Protein AF-A0A7Z1KKH3-F1 (afdb_monomer_lite)

Foldseek 3Di:
DVVLLVVLVVVVVVVCVVCVVVVPDCDLVNLLVVLVVLLVVLVVLVVCQQPPAQDPVSDGDCVSVVVSVNSNSNSCNSVVVSVVVD

pLDDT: mean 72.14, std 9.75, range [45.47, 86.31]

Structure (mmCIF, N/CA/C/O backbone):
data_AF-A0A7Z1KKH3-F1
#
_entry.id   AF-A0A7Z1KKH3-F1
#
loop_
_atom_site.group_PDB
_atom_site.id
_atom_site.type_symbol
_atom_site.label_atom_id
_atom_site.label_alt_id
_atom_site.label_comp_id
_atom_site.label_asym_id
_atom_site.label_entity_id
_atom_site.label_seq_id
_atom_site.pdbx_PDB_ins_code
_atom_site.Cartn_x
_atom_site.Cartn_y
_atom_site.Cartn_z
_atom_site.occupancy
_atom_site.B_iso_or_equiv
_atom_site.auth_seq_id
_atom_site.auth_comp_id
_atom_site.auth_asym_id
_atom_site.auth_atom_id
_atom_site.pdbx_PDB_model_num
ATOM 1 N N . ASN A 1 1 ? -7.098 1.816 -9.859 1.00 59.34 1 ASN A N 1
ATOM 2 C CA . ASN A 1 1 ? -6.889 0.563 -10.626 1.00 59.34 1 ASN A CA 1
ATOM 3 C C . ASN A 1 1 ? -7.938 -0.469 -10.177 1.00 59.34 1 ASN A C 1
ATOM 5 O O . ASN A 1 1 ? -7.752 -1.081 -9.131 1.00 59.34 1 ASN A O 1
ATOM 9 N N . PRO A 1 2 ? -9.095 -0.600 -10.861 1.00 66.56 2 PRO A N 1
ATOM 10 C CA . PRO A 1 2 ? -10.299 -1.220 -10.282 1.00 66.56 2 PRO A CA 1
ATOM 11 C C . PRO A 1 2 ? -10.152 -2.719 -9.988 1.00 66.56 2 PRO A C 1
ATOM 13 O O . PRO A 1 2 ? -10.694 -3.195 -8.995 1.00 66.56 2 PRO A O 1
ATOM 16 N N . PHE A 1 3 ? -9.362 -3.447 -10.783 1.00 79.00 3 PHE A N 1
ATOM 17 C CA . PHE A 1 3 ? -9.100 -4.871 -10.559 1.00 79.00 3 PHE A CA 1
ATOM 18 C C . PHE A 1 3 ? -8.458 -5.133 -9.188 1.00 79.00 3 PHE A C 1
ATOM 20 O O . PHE A 1 3 ? -8.937 -5.957 -8.412 1.00 79.00 3 PHE A O 1
ATOM 27 N N . TRP A 1 4 ? -7.414 -4.371 -8.852 1.00 69.94 4 TRP A N 1
ATOM 28 C CA . TRP A 1 4 ? -6.702 -4.529 -7.586 1.00 69.94 4 TRP A CA 1
ATOM 29 C C . TRP A 1 4 ? -7.530 -4.090 -6.387 1.00 69.94 4 TRP A C 1
ATOM 31 O O . TRP A 1 4 ? -7.460 -4.737 -5.351 1.00 69.94 4 TRP A O 1
ATOM 41 N N . VAL A 1 5 ? -8.359 -3.055 -6.529 1.00 71.88 5 VAL A N 1
ATOM 42 C CA . VAL A 1 5 ? -9.262 -2.615 -5.456 1.00 71.88 5 VAL A CA 1
ATOM 43 C C . VAL A 1 5 ? -10.298 -3.698 -5.137 1.00 71.88 5 VAL A C 1
ATOM 45 O O . VAL A 1 5 ? -10.506 -4.011 -3.965 1.00 71.88 5 VAL A O 1
ATOM 48 N N . VAL A 1 6 ? -10.895 -4.327 -6.156 1.00 74.19 6 VAL A N 1
ATOM 49 C CA . VAL A 1 6 ? -11.894 -5.399 -5.976 1.00 74.19 6 VAL A CA 1
ATOM 50 C C . VAL A 1 6 ? -11.283 -6.629 -5.298 1.00 74.19 6 VAL A C 1
ATOM 52 O O . VAL A 1 6 ? -11.914 -7.213 -4.422 1.00 74.19 6 VAL A O 1
ATOM 55 N N . VAL A 1 7 ? -10.041 -6.992 -5.641 1.00 76.81 7 VAL A N 1
ATOM 56 C CA . VAL A 1 7 ? -9.335 -8.136 -5.033 1.00 76.81 7 VAL A CA 1
ATOM 57 C C . VAL A 1 7 ? -8.788 -7.807 -3.638 1.00 76.81 7 VAL A C 1
ATOM 59 O O . VAL A 1 7 ? -8.836 -8.645 -2.740 1.00 76.81 7 VAL A O 1
ATOM 62 N N . ALA A 1 8 ? -8.292 -6.588 -3.422 1.00 73.12 8 ALA A N 1
ATOM 63 C CA . ALA A 1 8 ? -7.733 -6.154 -2.143 1.00 73.12 8 ALA A CA 1
ATOM 64 C C . ALA A 1 8 ? -8.809 -5.905 -1.076 1.00 73.12 8 ALA A C 1
ATOM 66 O O . ALA A 1 8 ? -8.548 -6.104 0.110 1.00 73.12 8 ALA A O 1
ATOM 67 N N . SER A 1 9 ? -10.024 -5.523 -1.480 1.00 71.25 9 SER A N 1
ATOM 68 C CA . SER A 1 9 ? -11.156 -5.270 -0.577 1.00 71.25 9 SER A CA 1
ATOM 69 C C . SER A 1 9 ? -11.473 -6.422 0.386 1.00 71.25 9 SER A C 1
ATOM 71 O O . SER A 1 9 ? -11.478 -6.185 1.598 1.00 71.25 9 SER A O 1
ATOM 73 N N . PRO A 1 10 ? -11.678 -7.674 -0.070 1.00 69.50 10 PRO A N 1
ATOM 74 C CA . PRO A 1 10 ? -11.935 -8.797 0.831 1.00 69.50 10 PRO A CA 1
ATOM 75 C C . PRO A 1 10 ? -10.730 -9.138 1.716 1.00 69.50 10 PRO A C 1
ATOM 77 O O . PRO A 1 10 ? -10.914 -9.523 2.870 1.00 69.50 10 PRO A O 1
ATOM 80 N N . VAL A 1 11 ? -9.499 -8.954 1.224 1.00 73.06 11 VAL A N 1
ATOM 81 C CA . VAL A 1 11 ? -8.274 -9.182 2.013 1.00 73.06 11 VAL A CA 1
ATOM 82 C C . VAL A 1 11 ? -8.206 -8.202 3.180 1.00 73.06 11 VAL A C 1
ATOM 84 O O . VAL A 1 11 ? -7.957 -8.595 4.321 1.00 73.06 11 VAL A O 1
ATOM 87 N N . LEU A 1 12 ? -8.489 -6.931 2.911 1.00 68.06 12 LEU A N 1
ATOM 88 C CA . LEU A 1 12 ? -8.502 -5.888 3.924 1.00 68.06 12 LEU A CA 1
ATOM 89 C C . LEU A 1 12 ? -9.624 -6.121 4.947 1.00 68.06 12 LEU A C 1
ATOM 91 O O . LEU A 1 12 ? -9.385 -6.054 6.152 1.00 68.06 12 LEU A O 1
ATOM 95 N N . ALA A 1 13 ? -10.822 -6.489 4.483 1.00 68.25 13 ALA A N 1
ATOM 96 C CA . ALA A 1 13 ? -11.950 -6.846 5.344 1.00 68.25 13 ALA A CA 1
ATOM 97 C C . ALA A 1 13 ? -11.643 -8.059 6.246 1.00 68.25 13 ALA A C 1
ATOM 99 O O . ALA A 1 13 ? -12.006 -8.062 7.425 1.00 68.25 13 ALA A O 1
ATOM 100 N N . ALA A 1 14 ? -10.923 -9.064 5.736 1.00 67.69 14 ALA A N 1
ATOM 101 C CA . ALA A 1 14 ? -10.476 -10.225 6.509 1.00 67.69 14 ALA A CA 1
ATOM 102 C C . ALA A 1 14 ? -9.449 -9.849 7.595 1.00 67.69 14 ALA A C 1
ATOM 104 O O . ALA A 1 14 ? -9.485 -10.377 8.709 1.00 67.69 14 ALA A O 1
ATOM 105 N N . ILE A 1 15 ? -8.539 -8.915 7.299 1.00 68.62 15 ILE A N 1
ATOM 106 C CA . ILE A 1 15 ? -7.580 -8.394 8.284 1.00 68.62 15 ILE A CA 1
ATOM 107 C C . ILE A 1 15 ? -8.321 -7.623 9.382 1.00 68.62 15 ILE A C 1
ATOM 109 O O . ILE A 1 15 ? -8.065 -7.856 10.564 1.00 68.62 15 ILE A O 1
ATOM 113 N N . TYR A 1 16 ? -9.277 -6.767 9.012 1.00 65.62 16 TYR A N 1
ATOM 114 C CA . TYR A 1 16 ? -10.080 -6.007 9.971 1.00 65.62 16 TYR A CA 1
ATOM 115 C C . TYR A 1 16 ? -10.947 -6.896 10.864 1.00 65.62 16 TYR A C 1
ATOM 117 O O . TYR A 1 16 ? -10.957 -6.700 12.076 1.00 65.62 16 TYR A O 1
ATOM 125 N N . THR A 1 17 ? -11.625 -7.898 10.303 1.00 64.62 17 THR A N 1
ATOM 126 C CA . THR A 1 17 ? -12.441 -8.852 11.080 1.00 64.62 17 THR A CA 1
ATOM 127 C C . THR A 1 17 ? -11.589 -9.685 12.036 1.00 64.62 17 THR A C 1
ATOM 129 O O . THR A 1 17 ? -11.969 -9.866 13.193 1.00 64.62 17 THR A O 1
ATOM 132 N N . ARG A 1 18 ? -10.389 -10.115 11.619 1.00 63.75 18 ARG A N 1
ATOM 133 C CA . ARG A 1 18 ? -9.436 -10.790 12.519 1.00 63.75 18 ARG A CA 1
ATOM 134 C C . ARG A 1 18 ? -8.903 -9.881 13.625 1.00 63.75 18 ARG A C 1
ATOM 136 O O . ARG A 1 18 ? -8.682 -10.364 14.735 1.00 63.75 18 ARG A O 1
ATOM 143 N N . LEU A 1 19 ? -8.679 -8.594 13.352 1.00 60.88 19 LEU A N 1
ATOM 144 C CA . LEU A 1 19 ? -8.212 -7.653 14.374 1.00 60.88 19 LEU A CA 1
ATOM 145 C C . LEU A 1 19 ? -9.322 -7.234 15.346 1.00 60.88 19 LEU A C 1
ATOM 147 O O . LEU A 1 19 ? -9.068 -7.171 16.548 1.00 60.88 19 LEU A O 1
ATOM 151 N N . GLY A 1 20 ? -10.549 -7.056 14.851 1.00 58.56 20 GLY A N 1
ATOM 152 C CA . GLY A 1 20 ? -11.738 -6.833 15.678 1.00 58.56 20 GLY A CA 1
ATOM 153 C C . GLY A 1 20 ? -12.038 -8.026 16.588 1.00 58.56 20 GLY A C 1
ATOM 154 O O . GLY A 1 20 ? -12.282 -7.850 17.777 1.00 58.56 20 GLY A O 1
ATOM 155 N N . SER A 1 21 ? -11.875 -9.257 16.088 1.00 59.44 21 SER A N 1
ATOM 156 C CA . SER A 1 21 ? -11.993 -10.474 16.907 1.00 59.44 21 SER A CA 1
ATOM 157 C C . SER A 1 21 ? -10.941 -10.573 18.023 1.00 59.44 21 SER A C 1
ATOM 159 O O . SER A 1 21 ? -11.129 -11.352 18.955 1.00 59.44 21 SER A O 1
ATOM 161 N N . LYS A 1 22 ? -9.838 -9.814 17.945 1.00 58.25 22 LYS A N 1
ATOM 162 C CA . LYS A 1 22 ? -8.802 -9.737 18.990 1.00 58.25 22 LYS A CA 1
ATOM 163 C C . LYS A 1 22 ? -9.025 -8.601 19.998 1.00 58.25 22 LYS A C 1
ATOM 165 O O . LYS A 1 22 ? -8.156 -8.394 20.841 1.00 58.25 22 LYS A O 1
ATOM 170 N N . GLY A 1 23 ? -10.132 -7.856 19.915 1.00 55.12 23 GLY A N 1
ATOM 171 C CA . GLY A 1 23 ? -10.426 -6.744 20.831 1.00 55.12 23 GLY A CA 1
ATOM 172 C C . GLY A 1 23 ? -9.439 -5.574 20.732 1.00 55.12 23 GLY A C 1
ATOM 173 O O . GLY A 1 23 ? -9.350 -4.759 21.643 1.00 55.12 23 GLY A O 1
ATOM 174 N N . LYS A 1 24 ? -8.659 -5.503 19.643 1.00 56.56 24 LYS A N 1
ATOM 175 C CA . LYS A 1 24 ? -7.839 -4.339 19.296 1.00 56.56 24 LYS A CA 1
ATOM 176 C C . LYS A 1 24 ? -8.586 -3.551 18.237 1.00 56.56 24 LYS A C 1
ATOM 178 O O . LYS A 1 24 ? -8.340 -3.724 17.042 1.00 56.56 24 LYS A O 1
ATOM 183 N N . ASP A 1 25 ? -9.489 -2.689 18.684 1.00 58.28 25 ASP A N 1
ATOM 184 C CA . ASP A 1 25 ? -10.067 -1.671 17.822 1.00 58.28 25 ASP A CA 1
ATOM 185 C C . ASP A 1 25 ? -8.926 -0.831 17.239 1.00 58.28 25 ASP A C 1
ATOM 187 O O . ASP A 1 25 ? -8.210 -0.116 17.943 1.00 58.28 25 ASP A O 1
ATOM 191 N N . LEU A 1 26 ? -8.695 -0.979 15.934 1.00 59.97 26 LEU A N 1
ATOM 192 C CA . LEU A 1 26 ? -7.757 -0.138 15.202 1.00 59.97 26 LEU A CA 1
ATOM 193 C C . LEU A 1 26 ? -8.281 1.293 15.265 1.00 59.97 26 LEU A C 1
ATOM 195 O O . LEU A 1 26 ? -9.221 1.644 14.548 1.00 59.97 26 LEU A O 1
ATOM 199 N N . THR A 1 27 ? -7.663 2.108 16.115 1.00 66.31 27 THR A N 1
ATOM 200 C CA . THR A 1 27 ? -7.933 3.542 16.195 1.00 66.31 27 THR A CA 1
ATOM 201 C C . THR A 1 27 ? -7.766 4.167 14.805 1.00 66.31 27 THR A C 1
ATOM 203 O O . THR A 1 27 ? -6.917 3.734 14.018 1.00 66.31 27 THR A O 1
ATOM 206 N N . MET A 1 28 ? -8.580 5.176 14.468 1.00 66.19 28 MET A N 1
ATOM 207 C CA . MET A 1 28 ? -8.505 5.846 13.157 1.00 66.19 28 MET A CA 1
ATOM 208 C C . MET A 1 28 ? -7.070 6.229 12.726 1.00 66.19 28 MET A C 1
ATOM 210 O O . MET A 1 28 ? -6.724 5.961 11.573 1.00 66.19 28 MET A O 1
ATOM 214 N N . PRO A 1 29 ? -6.192 6.741 13.619 1.00 70.31 29 PRO A N 1
ATOM 215 C CA . PRO A 1 29 ? -4.808 7.062 13.266 1.00 70.31 29 PRO A CA 1
ATOM 216 C C . PRO A 1 29 ? -4.001 5.842 12.814 1.00 70.31 29 PRO A C 1
ATOM 218 O O . PRO A 1 29 ? -3.219 5.935 11.875 1.00 70.31 29 PRO A O 1
ATOM 221 N N . MET A 1 30 ? -4.212 4.673 13.427 1.00 71.62 30 MET A N 1
ATOM 222 C CA . MET A 1 30 ? -3.499 3.451 13.044 1.00 71.62 30 MET A CA 1
ATOM 223 C C . MET A 1 30 ? -3.884 2.968 11.645 1.00 71.62 30 MET A C 1
ATOM 225 O O . MET A 1 30 ? -3.020 2.510 10.900 1.00 71.62 30 MET A O 1
ATOM 229 N N . LYS A 1 31 ? -5.163 3.088 11.265 1.00 71.50 31 LYS A N 1
ATOM 230 C CA . LYS A 1 31 ? -5.624 2.750 9.907 1.00 71.50 31 LYS A CA 1
ATOM 231 C C . LYS A 1 31 ? -4.978 3.668 8.865 1.00 71.50 31 LYS A C 1
ATOM 233 O O . LYS A 1 31 ? -4.528 3.188 7.828 1.00 71.50 31 LYS A O 1
ATOM 238 N N . PHE A 1 32 ? -4.875 4.959 9.182 1.00 74.00 32 PHE A N 1
ATOM 239 C CA . PHE A 1 32 ? -4.239 5.953 8.321 1.00 74.00 32 PHE A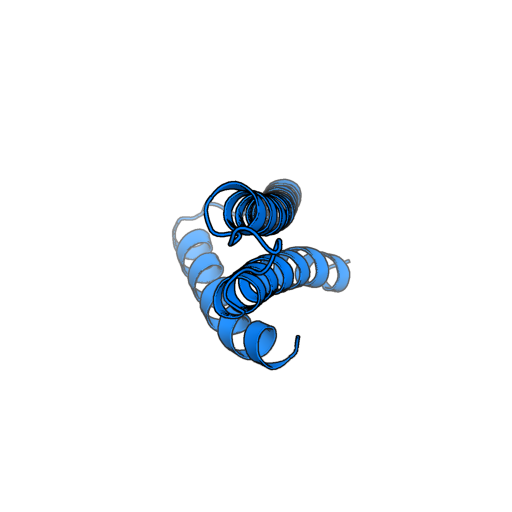 CA 1
ATOM 240 C C . PHE A 1 32 ? -2.736 5.699 8.155 1.00 74.00 32 PHE A C 1
ATOM 242 O O . PHE A 1 32 ? -2.242 5.637 7.031 1.00 74.00 32 PHE A O 1
ATOM 249 N N . THR A 1 33 ? -2.015 5.463 9.255 1.00 79.12 33 THR A N 1
ATOM 250 C CA . THR A 1 33 ? -0.582 5.136 9.214 1.00 79.12 33 THR A CA 1
ATOM 251 C C . THR A 1 33 ? -0.320 3.866 8.407 1.00 79.12 33 THR A C 1
ATOM 253 O O . THR A 1 33 ? 0.634 3.828 7.636 1.00 79.12 33 THR A O 1
ATOM 256 N N . LEU A 1 34 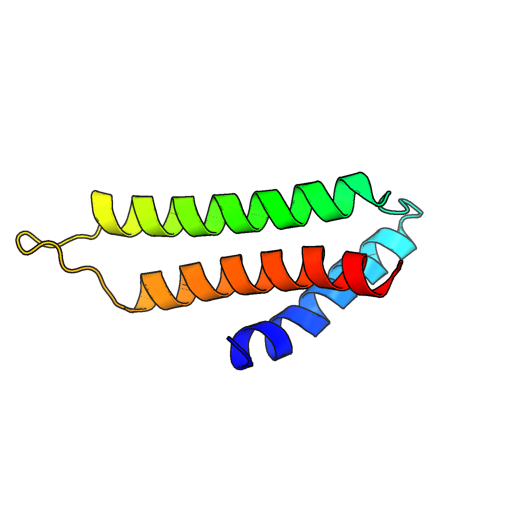? -1.182 2.847 8.520 1.00 77.69 34 LEU A N 1
ATOM 257 C CA . LEU A 1 34 ? -1.064 1.622 7.727 1.00 77.69 34 LEU A CA 1
ATOM 258 C C . LEU A 1 34 ? -1.232 1.898 6.223 1.00 77.69 34 LEU A C 1
ATOM 260 O O . LEU A 1 34 ? -0.440 1.407 5.421 1.00 77.69 34 LEU A O 1
ATOM 264 N N . GLY A 1 35 ? -2.227 2.709 5.844 1.00 78.75 35 GLY A N 1
ATOM 265 C CA . GLY A 1 35 ? -2.449 3.115 4.452 1.00 78.75 35 GLY A CA 1
ATOM 266 C C . GLY A 1 35 ? -1.273 3.905 3.878 1.00 78.75 35 GLY A C 1
ATOM 267 O O . GLY A 1 35 ? -0.769 3.576 2.806 1.00 78.75 35 GLY A O 1
ATOM 268 N N . MET A 1 36 ? -0.766 4.881 4.635 1.00 81.69 36 MET A N 1
ATOM 269 C CA . MET A 1 36 ? 0.412 5.667 4.251 1.00 81.69 36 MET A CA 1
ATOM 270 C C . MET A 1 36 ? 1.681 4.808 4.161 1.00 81.69 36 MET A C 1
ATOM 272 O O . MET A 1 36 ? 2.494 5.005 3.260 1.00 81.69 36 MET A O 1
ATOM 276 N N . PHE A 1 37 ? 1.837 3.817 5.040 1.00 83.12 37 PHE A N 1
ATOM 277 C CA . PHE A 1 37 ? 2.955 2.875 4.995 1.00 83.12 37 PHE A CA 1
ATOM 278 C C . PHE A 1 37 ? 2.915 1.982 3.746 1.00 83.12 37 PHE A C 1
ATOM 280 O O . PHE A 1 37 ? 3.948 1.755 3.119 1.00 83.12 37 PHE A O 1
ATOM 287 N N . LEU A 1 38 ? 1.729 1.523 3.337 1.00 81.31 38 LEU A N 1
ATOM 288 C CA . LEU A 1 38 ? 1.539 0.770 2.091 1.00 81.31 38 LEU A CA 1
ATOM 289 C C . LEU A 1 38 ? 1.852 1.618 0.851 1.00 81.31 38 LEU A C 1
ATOM 291 O O . LEU A 1 38 ? 2.536 1.134 -0.050 1.00 81.31 38 LEU A O 1
ATOM 295 N N . CYS A 1 39 ? 1.446 2.891 0.833 1.00 83.50 39 CYS A N 1
ATOM 296 C CA . CYS A 1 39 ? 1.851 3.832 -0.218 1.00 83.50 39 CYS A CA 1
ATOM 297 C C . CYS A 1 39 ? 3.378 4.022 -0.257 1.00 83.50 39 CYS A C 1
ATOM 299 O O . CYS A 1 39 ? 3.978 3.985 -1.331 1.00 83.50 39 CYS A O 1
ATOM 301 N N . ALA A 1 40 ? 4.025 4.177 0.904 1.00 85.25 40 ALA A N 1
ATOM 302 C CA . ALA A 1 40 ? 5.481 4.288 0.987 1.00 85.25 40 ALA A CA 1
ATOM 303 C C . ALA A 1 40 ? 6.182 3.023 0.460 1.00 85.25 40 ALA A C 1
ATOM 305 O O . ALA A 1 40 ? 7.151 3.124 -0.291 1.00 85.25 40 ALA A O 1
ATOM 306 N N . LEU A 1 41 ? 5.661 1.835 0.784 1.00 85.00 41 LEU A N 1
ATOM 307 C CA . LEU A 1 41 ? 6.146 0.562 0.243 1.00 85.00 41 LEU A CA 1
ATOM 308 C C . LEU A 1 41 ? 5.981 0.460 -1.277 1.00 85.00 41 LEU A C 1
ATOM 310 O O . LEU A 1 41 ? 6.879 -0.067 -1.934 1.00 85.00 41 LEU A O 1
ATOM 314 N N . GLY A 1 42 ? 4.888 0.980 -1.841 1.00 85.00 42 GLY A N 1
ATOM 315 C CA . GLY A 1 42 ? 4.680 1.061 -3.291 1.00 85.00 42 GLY A CA 1
ATOM 316 C C . GLY A 1 42 ? 5.759 1.894 -3.986 1.00 85.00 42 GLY A C 1
ATOM 317 O O . GLY A 1 42 ? 6.386 1.442 -4.944 1.00 85.00 42 GLY A O 1
ATOM 318 N N . PHE A 1 43 ? 6.068 3.076 -3.452 1.00 84.25 43 PHE A N 1
ATOM 319 C CA . PHE A 1 43 ? 7.175 3.889 -3.966 1.00 84.25 43 PHE A CA 1
ATOM 320 C C . PHE A 1 43 ? 8.540 3.224 -3.775 1.00 84.25 43 PHE A C 1
ATOM 322 O O . PHE A 1 43 ? 9.391 3.303 -4.659 1.00 84.25 43 PHE A O 1
ATOM 329 N N . LEU A 1 44 ? 8.750 2.533 -2.655 1.00 86.31 44 LEU A N 1
ATOM 330 C CA . LEU A 1 44 ? 10.003 1.831 -2.386 1.00 86.31 44 LEU A CA 1
ATOM 331 C C . LEU A 1 44 ? 10.203 0.653 -3.348 1.00 86.31 44 LEU A C 1
ATOM 333 O O . LEU A 1 44 ? 11.310 0.450 -3.840 1.00 86.31 44 LEU A O 1
ATOM 337 N N . THR A 1 45 ? 9.134 -0.073 -3.690 1.00 83.56 45 THR A N 1
ATOM 338 C CA . THR A 1 45 ? 9.184 -1.114 -4.730 1.00 83.56 45 THR A CA 1
ATOM 339 C C . THR A 1 45 ? 9.439 -0.527 -6.114 1.00 83.56 45 THR A C 1
ATOM 341 O O . THR A 1 45 ? 10.221 -1.108 -6.862 1.00 83.56 45 THR A O 1
ATOM 344 N N . ALA A 1 46 ? 8.866 0.635 -6.442 1.00 82.50 46 ALA A N 1
ATOM 345 C CA . ALA A 1 46 ? 9.170 1.338 -7.690 1.00 82.50 46 ALA A CA 1
ATOM 346 C C . ALA A 1 46 ? 10.650 1.761 -7.765 1.00 82.50 46 ALA A C 1
ATOM 348 O O . ALA A 1 46 ? 11.309 1.545 -8.781 1.00 82.50 46 ALA A O 1
ATOM 349 N N . ALA A 1 47 ? 11.193 2.309 -6.673 1.00 81.81 47 ALA A N 1
ATOM 350 C CA . ALA A 1 47 ? 12.594 2.715 -6.587 1.00 81.81 47 ALA A CA 1
ATOM 351 C C . ALA A 1 47 ? 13.549 1.514 -6.672 1.00 81.81 47 ALA A C 1
ATOM 353 O O . ALA A 1 47 ? 14.528 1.553 -7.415 1.00 81.81 47 ALA A O 1
ATOM 354 N N . ALA A 1 48 ? 13.246 0.420 -5.965 1.00 80.81 48 ALA A N 1
ATOM 355 C CA . ALA A 1 48 ? 14.028 -0.812 -6.027 1.00 80.81 48 ALA A CA 1
ATOM 356 C C . ALA A 1 48 ? 14.010 -1.428 -7.435 1.00 80.81 48 ALA A C 1
ATOM 358 O O . ALA A 1 48 ? 15.051 -1.852 -7.934 1.00 80.81 48 ALA A O 1
ATOM 359 N N . ALA A 1 49 ? 12.855 -1.416 -8.105 1.00 79.75 49 ALA A N 1
ATOM 360 C CA . ALA A 1 49 ? 12.718 -1.875 -9.483 1.00 79.75 49 ALA A CA 1
ATOM 361 C C . ALA A 1 49 ? 13.596 -1.059 -10.451 1.00 79.75 49 ALA A C 1
ATOM 363 O O . ALA A 1 49 ? 14.287 -1.637 -11.290 1.00 79.75 49 ALA A O 1
ATOM 364 N N . GLY A 1 50 ? 13.620 0.268 -10.293 1.00 74.50 50 GLY A N 1
ATOM 365 C CA . GLY A 1 50 ? 14.433 1.161 -11.120 1.00 74.50 50 GLY A CA 1
ATOM 366 C C . GLY A 1 50 ? 15.937 1.111 -10.825 1.00 74.50 50 GLY A C 1
ATOM 367 O O . GLY A 1 50 ? 16.732 1.302 -11.735 1.00 74.50 50 GLY A O 1
ATOM 368 N N . MET A 1 51 ? 16.355 0.845 -9.583 1.00 72.69 51 MET A N 1
ATOM 369 C CA . MET A 1 51 ? 17.784 0.779 -9.231 1.00 72.69 51 MET A CA 1
ATOM 370 C C . MET A 1 51 ? 18.412 -0.601 -9.453 1.00 72.69 51 MET A C 1
ATOM 372 O O . MET A 1 51 ? 19.585 -0.674 -9.801 1.00 72.69 51 MET A O 1
ATOM 376 N N . TRP A 1 52 ? 17.671 -1.687 -9.208 1.00 67.94 52 TRP A N 1
ATOM 377 C CA . TRP A 1 52 ? 18.236 -3.046 -9.167 1.00 67.94 52 TRP A CA 1
ATOM 378 C C . TRP A 1 52 ? 17.864 -3.893 -10.386 1.00 67.94 52 TRP A C 1
ATOM 380 O O . TRP A 1 52 ? 18.576 -4.840 -10.702 1.00 67.94 52 TRP A O 1
ATOM 390 N N . PHE A 1 53 ? 16.757 -3.571 -11.060 1.00 67.25 53 PHE A N 1
ATOM 391 C CA . PHE A 1 53 ? 16.216 -4.355 -12.177 1.00 67.25 53 PHE A CA 1
ATOM 392 C C . PHE A 1 53 ? 16.089 -3.552 -13.478 1.00 67.25 53 PHE A C 1
ATOM 394 O O . PHE A 1 53 ? 15.464 -4.029 -14.426 1.00 67.25 53 PHE A O 1
ATOM 401 N N . ALA A 1 54 ? 16.634 -2.335 -13.527 1.00 66.38 54 ALA A N 1
ATOM 402 C CA . ALA A 1 54 ? 16.737 -1.584 -14.769 1.00 66.38 54 ALA A CA 1
ATOM 403 C C . ALA A 1 54 ? 17.897 -2.120 -15.613 1.00 66.38 54 ALA A C 1
ATOM 405 O O . ALA A 1 54 ? 19.025 -2.246 -15.136 1.00 66.38 54 ALA A O 1
ATOM 406 N N . ASP A 1 55 ? 17.605 -2.433 -16.872 1.00 64.69 55 ASP A N 1
ATOM 407 C CA . ASP A 1 55 ? 18.610 -2.785 -17.873 1.00 64.69 55 ASP A CA 1
ATOM 408 C C . ASP A 1 55 ? 19.465 -1.552 -18.241 1.00 64.69 55 ASP A C 1
ATOM 410 O O . ASP A 1 55 ? 19.115 -0.422 -17.900 1.00 64.69 55 ASP A O 1
ATOM 414 N N . ALA A 1 56 ? 20.556 -1.722 -18.993 1.00 62.50 56 ALA A N 1
ATOM 415 C CA . ALA A 1 56 ? 21.452 -0.633 -19.417 1.00 62.50 56 ALA A CA 1
ATOM 416 C C . ALA A 1 56 ? 20.751 0.494 -20.220 1.00 62.50 56 ALA A C 1
ATOM 418 O O . ALA A 1 56 ? 21.315 1.568 -20.419 1.00 62.50 56 ALA A O 1
ATOM 419 N N . GLN A 1 57 ? 19.517 0.250 -20.673 1.00 66.00 57 GLN A N 1
ATOM 420 C CA . GLN A 1 57 ? 18.619 1.198 -21.347 1.00 66.00 57 GLN A CA 1
ATOM 421 C C . GLN A 1 57 ? 17.627 1.905 -20.390 1.00 66.00 57 GLN A C 1
ATOM 423 O O . GLN A 1 57 ? 16.813 2.704 -20.842 1.00 66.00 57 GLN A O 1
ATOM 428 N N . GLY A 1 58 ? 17.646 1.608 -19.085 1.00 64.62 58 GLY A N 1
ATOM 429 C CA . GLY A 1 58 ? 16.704 2.143 -18.092 1.00 64.62 58 GLY A CA 1
ATOM 430 C C . GLY A 1 58 ? 15.325 1.468 -18.087 1.00 64.62 58 GLY A C 1
ATOM 431 O O . GLY A 1 58 ? 14.383 1.999 -17.502 1.00 64.62 58 GLY A O 1
ATOM 432 N N . LEU A 1 59 ? 15.185 0.318 -18.753 1.00 67.88 59 LEU A N 1
ATOM 433 C CA . LEU A 1 59 ? 13.928 -0.424 -18.860 1.00 67.88 59 LEU A CA 1
ATOM 434 C C . LEU A 1 59 ? 13.859 -1.520 -17.793 1.00 67.88 59 LEU A C 1
ATOM 436 O O . LEU A 1 59 ? 14.786 -2.312 -17.647 1.00 67.88 59 LEU A O 1
ATOM 440 N N . THR A 1 60 ? 12.736 -1.586 -17.084 1.00 73.19 60 THR A N 1
ATOM 441 C CA . THR A 1 60 ? 12.455 -2.597 -16.057 1.00 73.19 60 THR A CA 1
ATOM 442 C C . THR A 1 60 ? 11.235 -3.426 -16.461 1.00 73.19 60 THR A C 1
ATOM 444 O O . THR A 1 60 ? 10.362 -2.956 -17.191 1.00 73.19 60 THR A O 1
ATOM 447 N N . SER A 1 61 ? 11.144 -4.667 -15.970 1.00 76.62 61 SER A N 1
ATOM 448 C CA . SER A 1 61 ? 9.994 -5.538 -16.235 1.00 76.62 61 SER A CA 1
ATOM 449 C C . SER A 1 61 ? 8.658 -4.883 -15.822 1.00 76.62 61 SER A C 1
ATOM 451 O O . SER A 1 61 ? 8.537 -4.395 -14.692 1.00 76.62 61 SER A O 1
ATOM 453 N N . PRO A 1 62 ? 7.614 -4.928 -16.675 1.00 76.75 62 PRO A N 1
ATOM 454 C CA . PRO A 1 62 ? 6.300 -4.351 -16.373 1.00 76.75 62 PRO A CA 1
ATOM 455 C C . PRO A 1 62 ? 5.618 -4.988 -15.153 1.00 76.75 62 PRO A C 1
ATOM 457 O O . PRO A 1 62 ? 4.727 -4.386 -14.556 1.00 76.75 62 PRO A O 1
ATOM 460 N N . TRP A 1 63 ? 6.067 -6.167 -14.716 1.00 78.31 63 TRP A N 1
ATOM 461 C CA . TRP A 1 63 ? 5.586 -6.800 -13.487 1.00 78.31 63 TRP A CA 1
ATOM 462 C C . TRP A 1 63 ? 5.846 -5.977 -12.220 1.00 78.31 63 TRP A C 1
ATOM 464 O O . TRP A 1 63 ? 5.049 -6.041 -11.285 1.00 78.31 63 TRP A O 1
ATOM 474 N N . PHE A 1 64 ? 6.900 -5.159 -12.187 1.00 80.00 64 PHE A N 1
ATOM 475 C CA . PHE A 1 64 ? 7.154 -4.279 -11.044 1.00 80.00 64 PHE A CA 1
ATOM 476 C C . PHE A 1 64 ? 6.103 -3.175 -10.939 1.00 80.00 64 PHE A C 1
ATOM 478 O O . PHE A 1 64 ? 5.598 -2.915 -9.852 1.00 80.00 64 PHE A O 1
ATOM 485 N N . ILE A 1 65 ? 5.700 -2.592 -12.072 1.00 80.50 65 ILE A N 1
ATOM 486 C CA . ILE A 1 65 ? 4.621 -1.596 -12.138 1.00 80.50 65 ILE A CA 1
ATOM 487 C C . ILE A 1 65 ? 3.304 -2.197 -11.627 1.00 80.50 65 ILE A C 1
ATOM 489 O O . ILE A 1 65 ? 2.580 -1.553 -10.871 1.00 80.50 65 ILE A O 1
ATOM 493 N N . VAL A 1 66 ? 3.008 -3.451 -11.986 1.00 82.56 66 VAL A N 1
ATO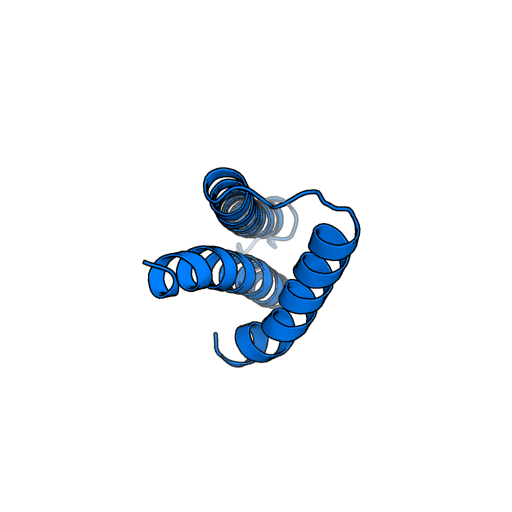M 494 C CA . VAL A 1 66 ? 1.822 -4.169 -11.487 1.00 82.56 66 VAL A CA 1
ATOM 495 C C . VAL A 1 66 ? 1.840 -4.275 -9.956 1.00 82.56 66 VAL A C 1
ATOM 497 O O . VAL A 1 66 ? 0.823 -4.027 -9.308 1.00 82.56 66 VAL A O 1
ATOM 500 N N . LEU A 1 67 ? 3.001 -4.584 -9.377 1.00 81.44 67 LEU A N 1
ATOM 501 C CA . LEU A 1 67 ? 3.211 -4.687 -7.931 1.00 81.44 67 LEU A CA 1
ATOM 502 C C . LEU A 1 67 ? 3.069 -3.331 -7.220 1.00 81.44 67 LEU A C 1
ATOM 504 O O . LEU A 1 67 ? 2.397 -3.236 -6.194 1.00 81.44 67 LEU A O 1
ATOM 508 N N . VAL A 1 68 ? 3.629 -2.269 -7.804 1.00 85.19 68 VAL A N 1
ATOM 509 C CA . VAL A 1 68 ? 3.483 -0.888 -7.314 1.00 85.19 68 VAL A CA 1
ATOM 510 C C . VAL A 1 68 ? 2.010 -0.483 -7.294 1.00 85.19 68 VAL A C 1
ATOM 512 O O . VAL A 1 68 ? 1.521 0.018 -6.283 1.00 85.19 68 VAL A O 1
ATOM 515 N N . TYR A 1 69 ? 1.264 -0.767 -8.367 1.00 83.88 69 TYR A N 1
ATOM 516 C CA . TYR A 1 69 ? -0.171 -0.483 -8.416 1.00 83.88 69 TYR A CA 1
ATOM 517 C C . TYR A 1 69 ? -0.985 -1.279 -7.395 1.00 83.88 69 TYR A C 1
ATOM 519 O O . TYR A 1 69 ? -1.984 -0.753 -6.898 1.00 83.88 69 TYR A O 1
ATOM 527 N N . LEU A 1 70 ? -0.584 -2.510 -7.065 1.00 83.69 70 LEU A N 1
ATOM 528 C CA . LEU A 1 70 ? -1.209 -3.287 -5.993 1.00 83.69 70 LEU A CA 1
ATOM 529 C C . LEU A 1 70 ? -1.019 -2.595 -4.635 1.00 83.69 70 LEU A C 1
ATOM 531 O O . LEU A 1 70 ? -2.006 -2.377 -3.931 1.00 83.69 70 LEU A O 1
ATOM 535 N N . PHE A 1 71 ? 0.206 -2.185 -4.293 1.00 83.06 71 PHE A N 1
ATOM 536 C CA . PHE A 1 71 ? 0.479 -1.489 -3.029 1.00 83.06 71 PHE A CA 1
ATOM 537 C C . PHE A 1 71 ? -0.219 -0.130 -2.949 1.00 83.06 71 PHE A C 1
ATOM 539 O O . PHE A 1 71 ? -0.820 0.192 -1.922 1.00 83.06 71 PHE A O 1
ATOM 546 N N . GLN A 1 72 ? -0.218 0.629 -4.047 1.00 83.00 72 GLN A N 1
ATOM 547 C CA . GLN A 1 72 ? -0.893 1.922 -4.119 1.00 83.00 72 GLN A CA 1
ATOM 548 C C . GLN A 1 72 ? -2.413 1.773 -3.955 1.00 83.00 72 GLN A C 1
ATOM 550 O O . GLN A 1 72 ? -3.016 2.499 -3.171 1.00 83.00 72 GLN A O 1
ATOM 555 N N . SER A 1 73 ? -3.025 0.785 -4.622 1.00 84.00 73 SER A N 1
ATOM 556 C CA . SER A 1 73 ? -4.474 0.536 -4.525 1.00 84.00 73 SER A CA 1
ATOM 557 C C . SER A 1 73 ? -4.890 0.087 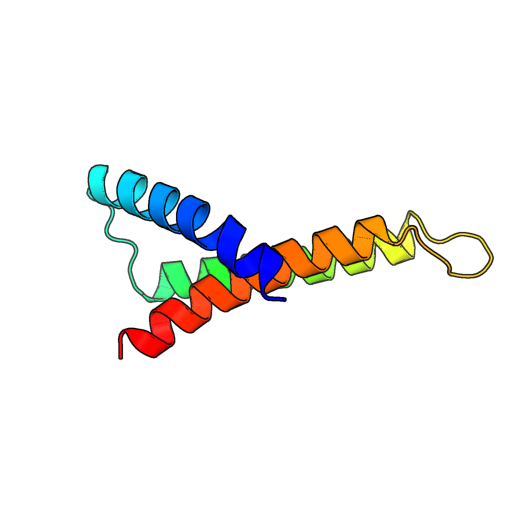-3.116 1.00 84.00 73 SER A C 1
ATOM 559 O O . SER A 1 73 ? -5.967 0.445 -2.646 1.00 84.00 73 SER A O 1
ATOM 561 N N . LEU A 1 74 ? -4.037 -0.678 -2.421 1.00 80.62 74 LEU A N 1
ATOM 562 C CA . LEU A 1 74 ? -4.233 -1.054 -1.014 1.00 80.62 74 LEU A CA 1
ATOM 563 C C . LEU A 1 74 ? -4.189 0.169 -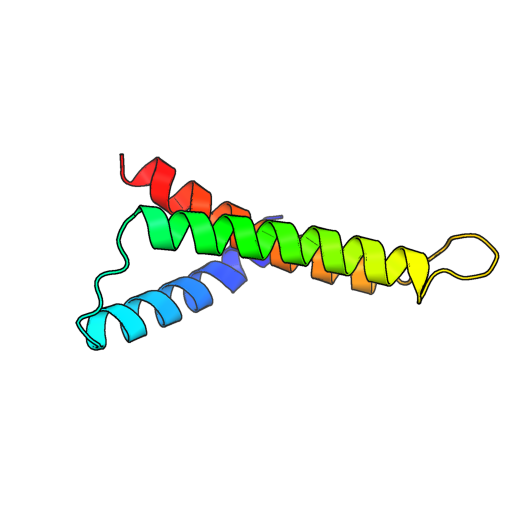0.086 1.00 80.62 74 LEU A C 1
ATOM 565 O O . LEU A 1 74 ? -5.034 0.295 0.802 1.00 80.62 74 LEU A O 1
ATOM 569 N N . GLY A 1 75 ? -3.225 1.069 -0.299 1.00 80.50 75 GLY A N 1
ATOM 570 C CA . GLY A 1 75 ? -3.113 2.322 0.449 1.00 80.50 75 GLY A CA 1
ATOM 571 C C . GLY A 1 75 ? -4.302 3.255 0.212 1.00 80.50 75 GLY A C 1
ATOM 572 O O . GLY A 1 75 ? -4.888 3.757 1.172 1.00 80.50 75 GLY A O 1
ATOM 573 N N . GLU A 1 76 ? -4.724 3.416 -1.046 1.00 81.12 76 GLU A N 1
ATOM 574 C CA . GLU A 1 76 ? -5.923 4.181 -1.414 1.00 81.12 76 GLU A CA 1
ATOM 575 C C . GLU A 1 76 ? -7.178 3.622 -0.747 1.00 81.12 76 GLU A C 1
ATOM 577 O O . GLU A 1 76 ? -7.958 4.390 -0.194 1.00 81.12 76 GLU A O 1
ATOM 582 N N . LEU A 1 77 ? -7.367 2.300 -0.740 1.00 78.75 77 LEU A N 1
ATOM 583 C CA . LEU A 1 77 ? -8.533 1.679 -0.115 1.00 78.75 77 LEU A CA 1
ATOM 584 C C . LEU A 1 77 ? -8.575 1.932 1.401 1.00 78.75 77 LEU A C 1
ATOM 586 O O . LEU A 1 77 ? -9.638 2.221 1.947 1.00 78.75 77 LEU A O 1
ATOM 590 N N . LEU A 1 78 ? -7.426 1.866 2.079 1.00 73.19 78 LEU A N 1
ATOM 591 C CA . LEU A 1 78 ? -7.311 2.135 3.516 1.00 73.19 78 LEU A CA 1
ATOM 592 C C . LEU A 1 78 ? -7.639 3.588 3.872 1.00 73.19 78 LEU A C 1
ATOM 594 O O . LEU A 1 78 ? -8.322 3.841 4.864 1.00 73.19 78 LEU A O 1
ATOM 598 N N . ILE A 1 79 ? -7.161 4.533 3.064 1.00 73.81 79 ILE A N 1
ATOM 599 C CA . ILE A 1 79 ? -7.385 5.968 3.271 1.00 73.81 79 ILE A CA 1
ATOM 600 C C . ILE A 1 79 ? -8.815 6.355 2.852 1.00 73.81 79 ILE A C 1
ATOM 602 O O . ILE A 1 79 ? -9.489 7.104 3.556 1.00 73.81 79 ILE A O 1
ATOM 606 N N . SER A 1 80 ? -9.323 5.795 1.752 1.00 70.62 80 SER A N 1
ATOM 607 C CA . SER A 1 80 ? -10.678 6.039 1.242 1.00 70.62 80 SER A CA 1
ATOM 608 C C . SER A 1 80 ? -11.761 5.472 2.166 1.00 70.62 80 SER A C 1
ATOM 610 O O . SER A 1 8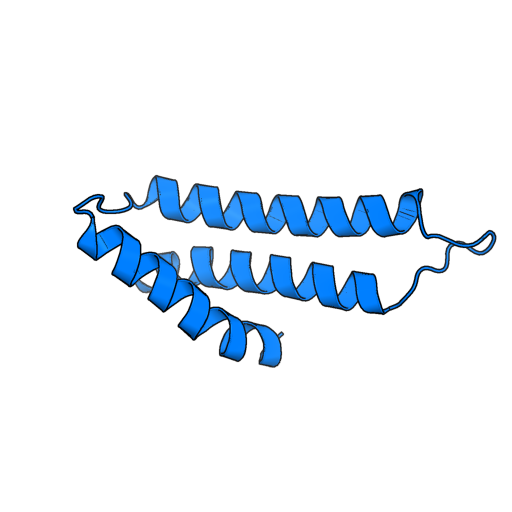0 ? -12.768 6.139 2.398 1.00 70.62 80 SER A O 1
ATOM 612 N N . ALA A 1 81 ? -11.536 4.301 2.774 1.00 62.19 81 ALA A N 1
ATOM 613 C CA . ALA A 1 81 ? -12.455 3.726 3.760 1.00 62.19 81 ALA A CA 1
ATOM 614 C C . ALA A 1 81 ? -12.603 4.591 5.028 1.00 62.19 81 ALA A C 1
ATOM 616 O O . ALA A 1 81 ? -13.638 4.529 5.686 1.00 62.19 81 ALA A O 1
ATOM 617 N N . LEU A 1 82 ? -11.595 5.403 5.372 1.00 60.53 82 LEU A N 1
ATOM 618 C CA . LEU A 1 82 ? -11.691 6.400 6.445 1.00 60.53 82 LEU A CA 1
ATOM 619 C C . LEU A 1 82 ? -12.469 7.644 5.997 1.00 60.53 82 LEU A C 1
ATOM 621 O O . LEU A 1 82 ? -13.256 8.167 6.776 1.00 60.53 82 LEU A O 1
ATOM 625 N N . GLY A 1 83 ? -12.282 8.090 4.751 1.00 55.81 83 GLY A N 1
ATOM 626 C CA . GLY A 1 83 ? -12.989 9.251 4.195 1.00 55.81 83 GLY A CA 1
ATOM 627 C C . GLY A 1 83 ? -14.498 9.046 4.009 1.00 55.81 83 GLY A C 1
ATOM 628 O O . GLY A 1 83 ? -15.241 10.014 4.062 1.00 55.81 83 GLY A O 1
ATOM 629 N N . LEU A 1 84 ? -14.952 7.799 3.833 1.00 50.53 84 LEU A N 1
ATOM 630 C CA . LEU A 1 84 ? -16.375 7.415 3.824 1.00 50.53 84 LEU A CA 1
ATOM 631 C C . LEU A 1 84 ? -16.974 7.219 5.229 1.00 50.53 84 LEU A C 1
ATOM 633 O O . LEU A 1 84 ? -18.184 7.049 5.351 1.00 50.53 84 LEU A O 1
ATOM 637 N N . ALA A 1 85 ? -16.137 7.171 6.270 1.00 46.31 85 ALA A N 1
ATOM 638 C CA . ALA A 1 85 ? -16.551 6.954 7.657 1.00 46.31 85 ALA A CA 1
ATOM 639 C C . ALA A 1 85 ? -16.685 8.260 8.472 1.00 46.31 85 ALA A C 1
ATOM 641 O O . ALA A 1 85 ? -16.996 8.189 9.663 1.00 46.31 85 ALA A O 1
ATOM 642 N N . MET A 1 86 ? -16.433 9.418 7.846 1.00 45.47 86 MET A N 1
ATOM 643 C CA . MET A 1 86 ? -16.736 10.771 8.342 1.00 45.47 86 MET A CA 1
ATOM 644 C C . MET A 1 86 ? -18.006 11.298 7.680 1.00 45.47 86 MET A C 1
ATOM 646 O O . MET A 1 86 ? -18.751 12.016 8.381 1.00 45.47 86 MET A O 1
#

Organism: Salmonella dublin (NCBI:txid98360)

Secondary structure (DSSP, 8-state):
-HHHHHHHHHHHHHHHHHHHTTT----HHHHHHHHHHHHHHHHHHHHHHHHHS--TTS---HHHHHHHHHHHHHHHHHHHHHHT--

Radius of gyration: 15.28 Å; chains: 1; bounding box: 38×22×42 Å

InterPro domains:
  IPR000109 Proton-dependent oligopeptide transporter family [PF00854] (1-86)
  IPR036259 MFS transporter superfamily [G3DSA:1.20.1250.20] (1-86)

Sequence (86 aa):
NPFWVVVASPVLAAIYTRLGSKGKDLTMPMKFTLGMFLCALGFLTAAAAGMWFADAQGLTSPWFIVLVYLFQSLGELLISALGLAM